Protein AF-A0A9P9RKQ7-F1 (afdb_monomer_lite)

Sequence (145 aa):
MLKQSDILTISSCAAELGCTYNAGGDSQLPPRPANGSSNPAKISQCAGGTAHNIALAAHYADASITLSSIVADDDLEAAMIQPKAPIFGMADISLIEHAMFSKRQHRESLITTVAPKWVLDTCFTPKVASSILECAKKYGAQMFI

Foldseek 3Di:
DDEAFQEEEEAAKWKDKDWAADPVPPPPDDPDDDPPDDGDTDIDIDIDDDLVVVQVVCVVVVGGYDYHYDDDPDPCNCVNPDPDDDDDDGPPLVRCVPVQNQDLVNLLVVCVRRVYQEYEYDRDDPVSVVSNCVSCVVSNHDYDD

Structure (mmCIF, N/CA/C/O backbone):
data_AF-A0A9P9RKQ7-F1
#
_entry.id   AF-A0A9P9RKQ7-F1
#
loop_
_atom_site.group_PDB
_atom_site.id
_atom_site.type_symbol
_atom_site.label_atom_id
_atom_site.label_alt_id
_atom_site.label_comp_id
_atom_site.label_asym_id
_atom_site.label_entity_id
_atom_site.label_seq_id
_atom_site.pdbx_PDB_ins_code
_atom_site.Cartn_x
_atom_site.Cartn_y
_atom_site.Cartn_z
_atom_site.occupancy
_atom_site.B_iso_or_equiv
_atom_site.auth_seq_id
_atom_site.auth_comp_id
_atom_site.auth_asym_id
_atom_site.auth_atom_id
_atom_site.pdbx_PDB_model_num
ATOM 1 N N . MET A 1 1 ? -20.869 3.084 0.785 1.00 47.62 1 MET A N 1
ATOM 2 C CA . MET A 1 1 ? -20.630 3.044 2.247 1.00 47.62 1 MET A CA 1
ATOM 3 C C . MET A 1 1 ? -19.427 2.155 2.503 1.00 47.62 1 MET A C 1
ATOM 5 O O . MET A 1 1 ? -19.363 1.096 1.888 1.00 47.62 1 MET A O 1
ATOM 9 N N . LEU A 1 2 ? -18.481 2.589 3.343 1.00 60.06 2 LEU A N 1
ATOM 10 C CA . LEU A 1 2 ? -17.372 1.738 3.792 1.00 60.06 2 LEU A CA 1
ATOM 11 C C . LEU A 1 2 ? -17.937 0.581 4.628 1.00 60.06 2 LEU A C 1
ATOM 13 O O . LEU A 1 2 ? -18.892 0.779 5.380 1.00 60.06 2 LEU A O 1
ATOM 17 N N . LYS A 1 3 ? -17.386 -0.623 4.462 1.00 73.06 3 LYS A N 1
ATOM 18 C CA . LYS A 1 3 ? -17.744 -1.790 5.279 1.00 73.06 3 LYS A CA 1
ATOM 19 C C . LYS A 1 3 ? -16.874 -1.821 6.535 1.00 73.06 3 LYS A C 1
ATOM 21 O O . LYS A 1 3 ? -15.765 -1.294 6.524 1.00 73.06 3 LYS A O 1
ATOM 26 N N . GLN A 1 4 ? -17.375 -2.451 7.596 1.00 83.44 4 GLN A N 1
ATOM 27 C CA . GLN A 1 4 ? -16.549 -2.753 8.763 1.00 83.44 4 GLN A CA 1
ATOM 28 C C . GLN A 1 4 ? -15.436 -3.732 8.383 1.00 83.44 4 GLN A C 1
ATOM 30 O O . GLN A 1 4 ? -15.673 -4.661 7.603 1.00 83.44 4 GLN A O 1
ATOM 35 N N . SER A 1 5 ? -14.244 -3.530 8.941 1.00 85.94 5 SER A N 1
ATOM 36 C CA . SER A 1 5 ? -13.116 -4.442 8.763 1.00 85.94 5 SER A CA 1
ATOM 37 C C . SER A 1 5 ? -12.244 -4.515 10.005 1.00 85.94 5 SER A C 1
ATOM 39 O O . SER A 1 5 ? -12.087 -3.529 10.714 1.00 85.94 5 SER A O 1
ATOM 41 N N . ASP A 1 6 ? -11.638 -5.674 10.250 1.00 88.56 6 ASP A N 1
ATOM 42 C CA . ASP A 1 6 ? -10.781 -5.883 11.423 1.00 88.56 6 ASP A CA 1
ATOM 43 C C . ASP A 1 6 ? -9.475 -5.082 11.343 1.00 88.56 6 ASP A C 1
ATOM 45 O O . ASP A 1 6 ? -8.939 -4.663 12.373 1.00 88.56 6 ASP A O 1
ATOM 49 N N . ILE A 1 7 ? -8.985 -4.846 10.125 1.00 87.50 7 ILE A N 1
ATOM 50 C CA . ILE A 1 7 ? -7.752 -4.115 9.852 1.00 87.50 7 ILE A CA 1
ATOM 51 C C . ILE A 1 7 ? -8.063 -2.872 9.013 1.00 87.50 7 ILE A C 1
ATOM 53 O O . ILE A 1 7 ? -8.800 -2.938 8.028 1.00 87.50 7 ILE A O 1
ATOM 57 N N . LEU A 1 8 ? -7.476 -1.739 9.384 1.00 88.38 8 LEU A N 1
ATOM 58 C CA . LEU A 1 8 ? -7.455 -0.511 8.599 1.00 88.38 8 LEU A CA 1
ATOM 59 C C . LEU A 1 8 ? -6.001 -0.132 8.330 1.00 88.38 8 LEU A C 1
ATOM 61 O O . LEU A 1 8 ? -5.249 0.113 9.268 1.00 88.38 8 LEU A O 1
ATOM 65 N N . THR A 1 9 ? -5.608 -0.038 7.065 1.00 84.56 9 THR A N 1
ATOM 66 C CA . THR A 1 9 ? -4.304 0.518 6.690 1.00 84.56 9 THR A CA 1
ATOM 67 C C . THR A 1 9 ? -4.482 1.876 6.021 1.00 84.56 9 THR A C 1
ATOM 69 O O . THR A 1 9 ? -5.388 2.059 5.205 1.00 84.56 9 THR A O 1
ATOM 72 N N . ILE A 1 10 ? -3.665 2.851 6.421 1.00 77.88 10 ILE A N 1
ATOM 73 C CA . ILE A 1 10 ? -3.746 4.240 5.959 1.00 77.88 10 ILE A CA 1
ATOM 74 C C . ILE A 1 10 ? -2.370 4.639 5.444 1.00 77.88 10 ILE A C 1
ATOM 76 O O . ILE A 1 10 ? -1.446 4.794 6.239 1.00 77.88 10 ILE A O 1
ATOM 80 N N . SER A 1 11 ? -2.222 4.786 4.129 1.00 74.56 11 SER A N 1
ATOM 81 C CA . SER A 1 11 ? -0.957 5.213 3.516 1.00 74.56 11 SER A CA 1
ATOM 82 C C . SER A 1 11 ? -1.107 5.446 2.013 1.00 74.56 11 SER A C 1
ATOM 84 O O . SER A 1 11 ? -2.203 5.305 1.473 1.00 74.56 11 SER A O 1
ATOM 86 N N . SER A 1 12 ? -0.015 5.755 1.312 1.00 68.94 12 SER A N 1
ATOM 87 C CA . SER A 1 12 ? 0.007 5.753 -0.152 1.00 68.94 12 SER A CA 1
ATOM 88 C C . SER A 1 12 ? -0.027 4.344 -0.743 1.00 68.9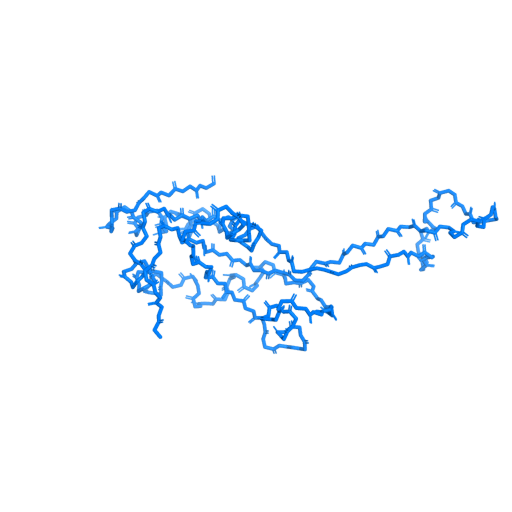4 12 SER A C 1
ATOM 90 O O . SER A 1 12 ? 0.455 3.360 -0.171 1.00 68.94 12 SER A O 1
ATOM 92 N N . CYS A 1 13 ? -0.566 4.289 -1.951 1.00 71.75 13 CYS A N 1
ATOM 93 C CA . CYS A 1 13 ? -0.296 3.275 -2.945 1.00 71.75 13 CYS A CA 1
ATOM 94 C C . CYS A 1 13 ? 0.493 3.942 -4.078 1.00 71.75 13 CYS A C 1
ATOM 96 O O . CYS A 1 13 ? 0.298 5.125 -4.360 1.00 71.75 13 CYS A O 1
ATOM 98 N N . ALA A 1 14 ? 1.392 3.202 -4.713 1.00 72.75 14 ALA A N 1
ATOM 99 C CA . ALA A 1 14 ? 2.241 3.720 -5.780 1.00 72.75 14 ALA A CA 1
ATOM 100 C C . ALA A 1 14 ? 2.223 2.779 -6.980 1.00 72.75 14 ALA A C 1
ATOM 102 O O . ALA A 1 14 ? 2.130 1.568 -6.799 1.00 72.75 14 ALA A O 1
ATOM 103 N N . ALA A 1 15 ? 2.373 3.309 -8.193 1.00 73.12 15 ALA A N 1
ATOM 104 C CA . ALA A 1 15 ? 2.790 2.482 -9.315 1.00 73.12 15 ALA A CA 1
ATOM 105 C C . ALA A 1 15 ? 4.324 2.374 -9.288 1.00 73.12 15 ALA A C 1
ATOM 107 O O . ALA A 1 15 ? 5.059 3.356 -9.408 1.00 73.12 15 ALA A O 1
ATOM 108 N N . GLU A 1 16 ? 4.821 1.162 -9.067 1.00 72.62 16 GLU A N 1
ATOM 109 C CA . GLU A 1 16 ? 6.245 0.866 -8.980 1.00 72.62 16 GLU A CA 1
ATOM 110 C C . GLU A 1 16 ? 6.791 0.435 -10.343 1.00 72.62 16 GLU A C 1
ATOM 112 O O . GLU A 1 16 ? 6.192 -0.369 -11.063 1.00 72.62 16 GLU A O 1
ATOM 117 N N . LEU A 1 17 ? 7.969 0.965 -10.683 1.00 78.31 17 LEU A N 1
ATOM 118 C CA . LEU A 1 17 ? 8.711 0.643 -11.896 1.00 78.31 17 LEU A CA 1
ATOM 119 C C . LEU A 1 17 ? 9.940 -0.191 -11.542 1.00 78.31 17 LEU A C 1
ATOM 121 O O . LEU A 1 17 ? 10.890 0.290 -10.925 1.00 78.31 17 LEU A O 1
ATOM 125 N N . GLY A 1 18 ? 9.942 -1.443 -11.987 1.00 83.31 18 GLY A N 1
ATOM 126 C CA . GLY A 1 18 ? 11.127 -2.288 -11.984 1.00 83.31 18 GLY A CA 1
ATOM 127 C C . GLY A 1 18 ? 11.915 -2.072 -13.269 1.00 83.31 18 GLY A C 1
ATOM 128 O O . GLY A 1 18 ? 11.372 -2.227 -14.361 1.00 83.31 18 GLY A O 1
ATOM 129 N N . CYS A 1 19 ? 13.197 -1.740 -13.157 1.00 88.62 19 CYS A N 1
ATOM 130 C CA . CYS A 1 19 ? 14.103 -1.665 -14.299 1.00 88.62 19 CYS A CA 1
ATOM 131 C C . CYS A 1 19 ? 15.268 -2.621 -14.067 1.00 88.62 19 CYS A C 1
ATOM 133 O O . CYS A 1 19 ? 16.141 -2.376 -13.234 1.00 88.62 19 CYS A O 1
ATOM 135 N N . THR A 1 20 ? 15.267 -3.742 -14.781 1.00 89.19 20 THR A N 1
ATOM 136 C CA . THR A 1 20 ? 16.344 -4.728 -14.705 1.00 89.19 20 THR A CA 1
ATOM 137 C C . THR A 1 20 ? 17.167 -4.652 -15.974 1.00 89.19 20 THR A C 1
ATOM 139 O O . THR A 1 20 ? 16.656 -4.924 -17.061 1.00 89.19 20 THR A O 1
ATOM 142 N N . TYR A 1 21 ? 18.446 -4.300 -15.837 1.00 90.69 21 TYR A N 1
ATOM 143 C CA . TYR A 1 21 ? 19.385 -4.349 -16.953 1.00 90.69 21 TYR A CA 1
ATOM 144 C C . TYR A 1 21 ? 19.365 -5.732 -17.602 1.00 90.69 21 TYR A C 1
ATOM 146 O O . TYR A 1 21 ? 19.440 -6.751 -16.914 1.00 90.69 21 TYR A O 1
ATOM 154 N N . ASN A 1 22 ? 19.246 -5.762 -18.925 1.00 87.38 22 ASN A N 1
ATOM 155 C CA . ASN A 1 22 ? 19.168 -6.999 -19.678 1.00 87.38 22 ASN A CA 1
ATOM 156 C C . ASN A 1 22 ? 19.986 -6.862 -20.959 1.00 87.38 22 ASN A C 1
ATOM 158 O O . ASN A 1 22 ? 19.498 -6.328 -21.949 1.00 87.38 22 ASN A O 1
ATOM 162 N N . ALA A 1 23 ? 21.204 -7.403 -20.946 1.00 80.94 23 ALA A N 1
ATOM 163 C CA . ALA A 1 23 ? 22.078 -7.447 -22.115 1.00 80.94 23 ALA A CA 1
ATOM 164 C C . ALA A 1 23 ? 21.542 -8.346 -23.251 1.00 80.94 23 ALA A C 1
ATOM 166 O O . ALA A 1 23 ? 22.164 -8.441 -24.301 1.00 80.94 23 ALA A O 1
ATOM 167 N N . GLY A 1 24 ? 20.419 -9.052 -23.062 1.00 74.88 24 GLY A N 1
ATOM 168 C CA . GLY A 1 24 ? 19.766 -9.824 -24.124 1.00 74.88 24 GLY A CA 1
ATOM 169 C C . GLY A 1 24 ? 20.597 -10.989 -24.673 1.00 74.88 24 GLY A C 1
ATOM 170 O O . GLY A 1 24 ? 20.282 -11.498 -25.742 1.00 74.88 24 GLY A O 1
ATOM 171 N N . GLY A 1 25 ? 21.654 -11.403 -23.966 1.00 72.38 25 GLY A N 1
ATOM 172 C CA . GLY A 1 25 ? 22.618 -12.395 -24.451 1.00 72.38 25 GLY A CA 1
ATOM 173 C C . GLY A 1 25 ? 23.660 -11.842 -25.430 1.00 72.38 25 GLY A C 1
ATOM 174 O O . GLY A 1 25 ? 24.463 -12.617 -25.944 1.00 72.38 25 GLY A O 1
ATOM 175 N N . ASP A 1 26 ? 23.682 -10.529 -25.672 1.00 77.69 26 ASP A N 1
ATOM 176 C CA . ASP A 1 26 ? 24.710 -9.883 -26.480 1.00 77.69 26 ASP A CA 1
ATOM 177 C C . ASP A 1 26 ? 26.019 -9.781 -25.685 1.00 77.69 26 ASP A C 1
ATOM 179 O O . ASP A 1 26 ? 26.149 -8.992 -24.746 1.00 77.69 26 ASP A O 1
ATOM 183 N N . SER A 1 27 ? 27.004 -10.595 -26.068 1.00 74.19 27 SER A N 1
ATOM 184 C CA . SER A 1 27 ? 28.332 -10.610 -25.451 1.00 74.19 27 SER A CA 1
ATOM 185 C C . SER A 1 27 ? 29.153 -9.344 -25.719 1.00 74.19 27 SER A C 1
ATOM 187 O O . SER A 1 27 ? 30.219 -9.191 -25.128 1.00 74.19 27 SER A O 1
ATOM 189 N N . GLN A 1 28 ? 28.709 -8.464 -26.628 1.00 80.44 28 GLN A N 1
ATOM 190 C CA . GLN A 1 28 ? 29.353 -7.172 -26.875 1.00 80.44 28 GLN A CA 1
ATOM 191 C C . GLN A 1 28 ? 28.877 -6.078 -25.915 1.00 80.44 28 GLN A C 1
ATOM 193 O O . GLN A 1 28 ? 29.561 -5.063 -25.765 1.00 80.44 28 GLN A O 1
ATOM 198 N N . LEU A 1 29 ? 27.735 -6.269 -25.246 1.00 78.94 29 LEU A N 1
ATOM 199 C CA . LEU A 1 29 ? 27.261 -5.321 -24.248 1.00 78.94 29 LEU A CA 1
ATOM 200 C C . LEU A 1 29 ? 28.049 -5.463 -22.933 1.00 78.94 29 LEU A C 1
ATOM 202 O O . LEU A 1 29 ? 28.419 -6.570 -22.532 1.00 78.94 29 LEU A O 1
ATOM 206 N N . PRO A 1 30 ? 28.316 -4.346 -22.233 1.00 80.31 30 PRO A N 1
ATOM 207 C CA . PRO A 1 30 ? 29.048 -4.374 -20.974 1.00 80.31 30 PRO A CA 1
ATOM 208 C C . PRO A 1 30 ? 28.285 -5.166 -19.896 1.00 80.31 30 PRO A C 1
ATOM 210 O O . PRO A 1 30 ? 27.059 -5.178 -19.881 1.00 80.31 30 PRO A O 1
ATOM 213 N N . PRO A 1 31 ? 28.971 -5.761 -18.903 1.00 82.38 31 PRO A N 1
ATOM 214 C CA . PRO A 1 31 ? 28.321 -6.530 -17.833 1.00 82.38 31 PRO A CA 1
ATOM 215 C C . PRO A 1 31 ? 27.447 -5.675 -16.897 1.00 82.38 31 PRO A C 1
ATOM 217 O O . PRO A 1 31 ? 26.845 -6.193 -15.956 1.00 82.38 31 PRO A O 1
ATOM 220 N N . ARG A 1 32 ? 27.425 -4.353 -17.096 1.00 85.56 32 ARG A N 1
ATOM 221 C CA . ARG A 1 32 ? 26.687 -3.368 -16.305 1.00 85.56 32 ARG A CA 1
ATOM 222 C C . ARG A 1 32 ? 26.181 -2.253 -17.224 1.00 85.56 32 ARG A C 1
ATOM 224 O O . ARG A 1 32 ? 26.842 -1.982 -18.226 1.00 85.56 32 ARG A O 1
ATOM 231 N N . PRO A 1 33 ? 25.083 -1.567 -16.862 1.00 88.94 33 PRO A N 1
ATOM 232 C CA . PRO A 1 33 ? 24.604 -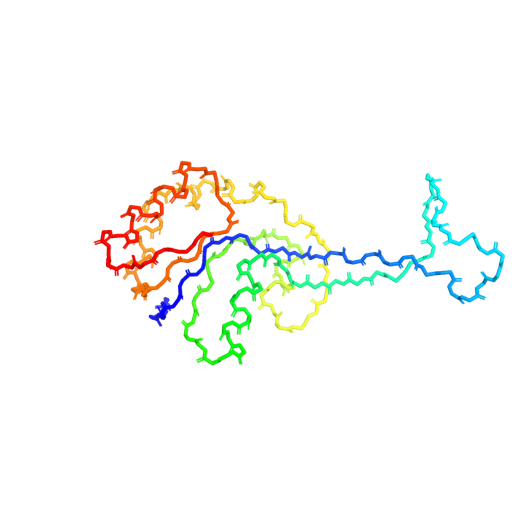0.401 -17.596 1.00 88.94 33 PRO A CA 1
ATOM 233 C C . PRO A 1 33 ? 25.705 0.643 -17.810 1.00 88.94 33 PRO A C 1
ATOM 235 O O . PRO A 1 33 ? 26.426 0.995 -16.874 1.00 88.94 33 PRO A O 1
ATOM 238 N N . ALA A 1 34 ? 25.812 1.163 -19.029 1.00 87.62 34 ALA A N 1
ATOM 239 C CA . ALA A 1 34 ? 26.654 2.305 -19.335 1.00 87.62 34 ALA A CA 1
ATOM 240 C C . ALA A 1 34 ? 26.035 3.584 -18.754 1.00 87.62 34 ALA A C 1
ATOM 242 O O . ALA A 1 34 ? 24.873 3.910 -19.017 1.00 87.62 34 ALA A O 1
ATOM 243 N N . ASN A 1 35 ? 26.825 4.329 -17.982 1.00 89.12 35 ASN A N 1
ATOM 244 C CA . ASN A 1 35 ? 26.398 5.597 -17.398 1.00 89.12 35 ASN A CA 1
ATOM 245 C C . ASN A 1 35 ? 26.106 6.644 -18.484 1.00 89.12 35 ASN A C 1
ATOM 247 O O . ASN A 1 35 ? 26.777 6.691 -19.512 1.00 89.12 35 ASN A O 1
ATOM 251 N N . GLY A 1 36 ? 25.119 7.508 -18.234 1.00 88.00 36 GLY A N 1
ATOM 252 C CA . GLY A 1 36 ? 24.772 8.613 -19.136 1.00 88.00 36 GLY A CA 1
ATOM 253 C C . GLY A 1 36 ? 24.072 8.195 -20.433 1.00 88.00 36 GLY A C 1
ATOM 254 O O . GLY A 1 36 ? 23.917 9.022 -21.326 1.00 88.00 36 GLY A O 1
ATOM 255 N N . SER A 1 37 ? 23.638 6.938 -20.550 1.00 85.81 37 SER A N 1
ATOM 256 C CA . SER A 1 37 ? 22.900 6.434 -21.711 1.00 85.81 37 SER A CA 1
ATOM 257 C C . SER A 1 37 ? 21.724 5.554 -21.290 1.00 85.81 37 SER A C 1
ATOM 259 O O . SER A 1 37 ? 21.684 5.026 -20.175 1.00 85.81 37 SER A O 1
ATOM 261 N N . SER A 1 38 ? 20.753 5.396 -22.190 1.00 88.19 38 SER A N 1
ATOM 262 C CA . SER A 1 38 ? 19.723 4.369 -22.035 1.00 88.19 38 SER A CA 1
ATOM 263 C C . SER A 1 38 ? 20.317 3.011 -22.384 1.00 88.19 38 SER A C 1
ATOM 265 O O . SER A 1 38 ? 20.997 2.866 -23.396 1.00 88.19 38 SER A O 1
ATOM 267 N N . ASN A 1 39 ? 20.049 2.020 -21.543 1.00 89.19 39 ASN A N 1
ATOM 268 C CA . ASN A 1 39 ? 20.573 0.672 -21.694 1.00 89.19 39 ASN A CA 1
ATOM 269 C C . ASN A 1 39 ? 19.426 -0.301 -21.977 1.00 89.19 39 ASN A C 1
ATOM 271 O O . ASN A 1 39 ? 18.322 -0.086 -21.468 1.00 89.19 39 ASN A O 1
ATOM 275 N N . PRO A 1 40 ? 19.674 -1.396 -22.715 1.00 89.44 40 PRO A N 1
ATOM 276 C CA . PRO A 1 40 ? 18.720 -2.489 -22.814 1.00 89.44 40 PRO A CA 1
ATOM 277 C C . PRO A 1 40 ? 18.300 -2.977 -21.423 1.00 89.44 40 PRO A C 1
ATOM 279 O O . PRO A 1 40 ? 19.131 -3.326 -20.579 1.00 89.44 40 PRO A O 1
ATOM 282 N N . ALA A 1 41 ? 16.998 -2.960 -21.163 1.00 89.56 41 ALA A N 1
ATOM 283 C CA . ALA A 1 41 ? 16.438 -3.322 -19.874 1.00 89.56 41 ALA A CA 1
ATOM 284 C C . ALA A 1 41 ? 15.071 -3.975 -20.049 1.00 89.56 41 ALA A C 1
ATOM 286 O O . ALA A 1 41 ? 14.299 -3.636 -20.947 1.00 89.56 41 ALA A O 1
ATOM 287 N N . LYS A 1 42 ? 14.759 -4.901 -19.145 1.00 89.12 42 LYS A N 1
ATOM 288 C CA . LYS A 1 42 ? 13.389 -5.337 -18.921 1.00 89.12 42 LYS A CA 1
ATOM 289 C C . LYS A 1 42 ? 12.747 -4.350 -17.954 1.00 89.12 42 LYS A C 1
ATOM 291 O O . LYS A 1 42 ? 13.164 -4.258 -16.799 1.00 89.12 42 LYS A O 1
ATOM 296 N N . ILE A 1 43 ? 11.744 -3.631 -18.442 1.00 87.94 43 ILE A N 1
ATOM 297 C CA . ILE A 1 43 ? 10.925 -2.736 -17.628 1.00 87.94 43 ILE A CA 1
ATOM 298 C C . ILE A 1 43 ? 9.663 -3.498 -17.225 1.00 87.94 43 ILE A C 1
ATOM 300 O O . ILE A 1 43 ? 8.986 -4.085 -18.071 1.00 87.94 43 ILE A O 1
ATOM 304 N N . SER A 1 44 ? 9.362 -3.512 -15.934 1.00 82.12 44 SER A N 1
ATOM 305 C CA . SER A 1 44 ? 8.141 -4.083 -15.369 1.00 82.12 44 SER A CA 1
ATOM 306 C C . SER A 1 44 ? 7.426 -3.057 -14.510 1.00 82.12 44 SER A C 1
ATOM 308 O O . SER A 1 44 ? 8.043 -2.125 -14.000 1.00 82.12 44 SER A O 1
ATOM 310 N N . GLN A 1 45 ? 6.125 -3.249 -14.345 1.00 75.69 45 GLN A N 1
ATOM 311 C CA . GLN A 1 45 ? 5.267 -2.345 -13.595 1.00 75.69 45 GLN A CA 1
ATOM 312 C C . GLN A 1 45 ? 4.345 -3.142 -12.687 1.00 75.69 45 GLN A C 1
ATOM 314 O O . GLN A 1 45 ? 3.852 -4.199 -13.089 1.00 75.69 45 GLN A O 1
ATOM 319 N N . CYS A 1 46 ? 4.110 -2.633 -11.484 1.00 74.00 46 CYS A N 1
ATOM 320 C CA . CYS A 1 46 ? 3.144 -3.198 -10.552 1.00 74.00 46 CYS A CA 1
ATOM 321 C C . CYS A 1 46 ? 2.577 -2.125 -9.622 1.00 74.00 46 CYS A C 1
ATOM 323 O O . CYS A 1 46 ? 3.227 -1.117 -9.359 1.00 74.00 46 CYS A O 1
ATOM 325 N N . ALA A 1 47 ? 1.380 -2.367 -9.092 1.00 77.81 47 ALA A N 1
ATOM 326 C CA . ALA A 1 47 ? 0.899 -1.625 -7.937 1.00 77.81 47 ALA A CA 1
ATOM 327 C C . ALA A 1 47 ? 1.726 -2.025 -6.705 1.00 77.81 47 ALA A C 1
ATOM 329 O O . ALA A 1 47 ? 1.970 -3.210 -6.463 1.00 77.81 47 ALA A O 1
ATOM 330 N N . GLY A 1 48 ? 2.160 -1.031 -5.948 1.00 76.62 48 GLY A N 1
ATOM 331 C CA . GLY A 1 48 ? 3.027 -1.162 -4.791 1.00 76.62 48 GLY A CA 1
ATOM 332 C C . GLY A 1 48 ? 2.731 -0.100 -3.737 1.00 76.62 48 GLY A C 1
ATOM 333 O O . GLY A 1 48 ? 1.640 0.478 -3.682 1.00 76.62 48 GLY A O 1
ATOM 334 N N . GLY A 1 49 ? 3.707 0.145 -2.870 1.00 78.06 49 GLY A N 1
ATOM 335 C CA . GLY A 1 49 ? 3.518 0.894 -1.630 1.00 78.06 49 GLY A CA 1
ATOM 336 C C . GLY A 1 49 ? 3.134 0.002 -0.446 1.00 78.06 49 GLY A C 1
ATOM 337 O O . GLY A 1 49 ? 2.422 -0.999 -0.566 1.00 78.06 49 GLY A O 1
ATOM 338 N N . THR A 1 50 ? 3.631 0.366 0.736 1.00 81.38 50 THR A N 1
ATOM 339 C CA . THR A 1 50 ? 3.588 -0.496 1.923 1.00 81.38 50 THR A CA 1
ATOM 340 C C . THR A 1 50 ? 2.162 -0.862 2.340 1.00 81.38 50 THR A C 1
ATOM 342 O O . THR A 1 50 ? 1.888 -2.038 2.569 1.00 81.38 50 THR A O 1
ATOM 345 N N . ALA A 1 51 ? 1.226 0.094 2.376 1.00 80.19 51 ALA A N 1
ATOM 346 C CA . ALA A 1 51 ? -0.163 -0.206 2.736 1.00 80.19 51 ALA A CA 1
ATOM 347 C C . ALA A 1 51 ? -0.878 -1.067 1.694 1.00 80.19 51 ALA A C 1
ATOM 349 O O . ALA A 1 51 ? -1.626 -1.965 2.071 1.00 80.19 51 ALA A O 1
ATOM 350 N N . HIS A 1 52 ? -0.627 -0.841 0.400 1.00 83.31 52 HIS A N 1
ATOM 351 C CA . HIS A 1 52 ? -1.161 -1.699 -0.657 1.00 83.31 52 HIS A CA 1
ATOM 352 C C . HIS A 1 52 ? -0.670 -3.141 -0.487 1.00 83.31 52 HIS A C 1
ATOM 354 O O . HIS A 1 52 ? -1.473 -4.071 -0.492 1.00 83.31 52 HIS A O 1
ATOM 360 N N . ASN A 1 53 ? 0.629 -3.332 -0.250 1.00 85.31 53 ASN A N 1
ATOM 361 C CA . ASN A 1 53 ? 1.211 -4.662 -0.077 1.00 85.31 53 ASN A CA 1
ATOM 362 C C . ASN A 1 53 ? 0.691 -5.363 1.186 1.00 85.31 53 ASN A C 1
ATOM 364 O O . ASN A 1 53 ? 0.403 -6.559 1.141 1.00 85.31 53 ASN A O 1
ATOM 368 N N . ILE A 1 54 ? 0.506 -4.632 2.291 1.00 85.56 54 ILE A N 1
ATOM 369 C CA . ILE A 1 54 ? -0.119 -5.178 3.504 1.00 85.56 54 ILE A CA 1
ATOM 370 C C . ILE A 1 54 ? -1.586 -5.538 3.246 1.00 85.56 54 ILE A C 1
ATOM 372 O O . ILE A 1 54 ? -2.021 -6.621 3.635 1.00 85.56 54 ILE A O 1
ATOM 376 N N . ALA A 1 55 ? -2.341 -4.671 2.568 1.00 85.31 55 ALA A N 1
ATOM 377 C CA . ALA A 1 55 ? -3.731 -4.933 2.210 1.00 85.31 55 ALA A CA 1
ATOM 378 C C . ALA A 1 55 ? -3.874 -6.170 1.325 1.00 85.31 55 ALA A C 1
ATOM 380 O O . ALA A 1 55 ? -4.715 -7.026 1.595 1.00 85.31 55 ALA A O 1
ATOM 381 N N . LEU A 1 56 ? -3.011 -6.302 0.320 1.00 85.94 56 LEU A N 1
ATOM 382 C CA . LEU A 1 56 ? -2.987 -7.450 -0.573 1.00 85.94 56 LEU A CA 1
ATOM 383 C C . LEU A 1 56 ? -2.611 -8.739 0.170 1.00 85.94 56 LEU A C 1
ATOM 385 O O . LEU A 1 56 ? -3.270 -9.761 -0.007 1.00 85.94 56 LEU A O 1
ATOM 389 N N . ALA A 1 57 ? -1.601 -8.695 1.043 1.00 86.81 57 ALA A N 1
ATOM 390 C CA . ALA A 1 57 ? -1.196 -9.847 1.846 1.00 86.81 57 ALA A CA 1
ATOM 391 C C . ALA A 1 57 ? -2.294 -10.284 2.830 1.00 86.81 57 ALA A C 1
ATOM 393 O O . ALA A 1 57 ? -2.588 -11.472 2.936 1.00 86.81 57 ALA A O 1
ATOM 394 N N . ALA A 1 58 ? -2.933 -9.333 3.515 1.00 85.25 58 ALA A N 1
ATOM 395 C CA . ALA A 1 58 ? -4.058 -9.602 4.404 1.00 85.25 58 ALA A CA 1
ATOM 396 C C . ALA A 1 58 ? -5.253 -10.184 3.637 1.00 85.25 58 ALA A C 1
ATOM 398 O O . ALA A 1 58 ? -5.858 -11.148 4.097 1.00 85.25 58 ALA A O 1
ATOM 399 N N . HIS A 1 59 ? -5.548 -9.655 2.447 1.00 84.88 59 HIS A N 1
ATOM 400 C CA . HIS A 1 59 ? -6.583 -10.198 1.574 1.00 84.88 59 HIS A CA 1
ATOM 401 C C . HIS A 1 59 ? -6.282 -11.646 1.156 1.00 84.88 59 HIS A C 1
ATOM 403 O O . HIS A 1 59 ? -7.162 -12.497 1.243 1.00 84.88 59 HIS A O 1
ATOM 409 N N . TYR A 1 60 ? -5.039 -11.961 0.775 1.00 88.00 60 TYR A N 1
ATOM 410 C CA . TYR A 1 60 ? -4.628 -13.340 0.476 1.00 88.00 60 TYR A CA 1
ATOM 411 C C . TYR A 1 60 ? -4.671 -14.276 1.689 1.00 88.00 60 TYR A C 1
ATOM 413 O O . TYR A 1 60 ? -4.816 -15.483 1.516 1.00 88.00 60 TYR A O 1
ATOM 421 N N . ALA A 1 61 ? -4.575 -13.734 2.902 1.00 90.75 61 ALA A N 1
ATOM 422 C CA . ALA A 1 61 ? -4.766 -14.470 4.148 1.00 90.75 61 ALA A CA 1
ATOM 423 C C . ALA A 1 61 ? -6.244 -14.568 4.585 1.00 90.75 61 ALA A C 1
ATOM 425 O O . ALA A 1 61 ? -6.509 -15.002 5.704 1.00 90.75 61 ALA A O 1
ATOM 426 N N . ASP A 1 62 ? -7.189 -14.149 3.735 1.00 88.19 62 ASP A N 1
ATOM 427 C CA . ASP A 1 62 ? -8.633 -14.092 4.013 1.00 88.19 62 ASP A CA 1
ATOM 428 C C . ASP A 1 62 ? -8.998 -13.206 5.225 1.00 88.19 62 ASP A C 1
ATOM 430 O O . ASP A 1 62 ? -10.034 -13.361 5.872 1.00 88.19 62 ASP A O 1
ATOM 434 N N . ALA A 1 63 ? -8.132 -12.241 5.552 1.00 87.94 63 ALA A N 1
ATOM 435 C CA . ALA A 1 63 ? -8.376 -11.279 6.614 1.00 87.94 63 ALA A CA 1
ATOM 436 C C . ALA A 1 63 ? -9.263 -10.124 6.125 1.00 87.94 63 ALA A C 1
ATOM 438 O O . ALA A 1 63 ? -9.166 -9.648 4.991 1.00 87.94 63 ALA A O 1
ATOM 439 N N . SER A 1 64 ? -10.104 -9.610 7.022 1.00 90.69 64 SER A N 1
ATOM 440 C CA . SER A 1 64 ? -10.933 -8.440 6.742 1.00 90.69 64 SER A CA 1
ATOM 441 C C . SER A 1 64 ? -10.108 -7.155 6.858 1.00 90.69 64 SER A C 1
ATOM 443 O O . SER A 1 64 ? -9.741 -6.740 7.960 1.00 90.69 64 SER A O 1
ATOM 445 N N . ILE A 1 65 ? -9.831 -6.511 5.723 1.00 87.25 65 ILE A N 1
ATOM 446 C CA . ILE A 1 65 ? -9.015 -5.295 5.648 1.00 87.25 65 ILE A CA 1
ATOM 447 C C . ILE A 1 65 ? -9.677 -4.195 4.811 1.00 87.25 65 ILE A C 1
ATOM 449 O O . ILE A 1 65 ? -10.308 -4.462 3.790 1.00 87.25 65 ILE A O 1
ATOM 453 N N . THR A 1 66 ? -9.479 -2.948 5.235 1.00 88.50 66 THR A N 1
ATOM 454 C CA . THR A 1 66 ? -9.749 -1.737 4.454 1.00 88.50 66 THR A CA 1
ATOM 455 C C . THR A 1 66 ? -8.436 -1.004 4.187 1.00 88.50 66 THR A C 1
ATOM 457 O O . THR A 1 66 ? -7.699 -0.687 5.122 1.00 88.50 66 THR A O 1
ATOM 460 N N . LEU A 1 67 ? -8.162 -0.705 2.915 1.00 84.56 67 LEU A N 1
ATOM 461 C CA . LEU A 1 67 ? -7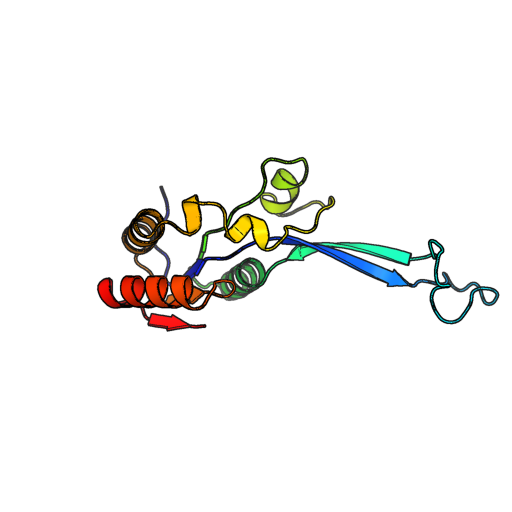.091 0.198 2.487 1.00 84.56 67 LEU A CA 1
ATOM 462 C C . LEU A 1 67 ? -7.666 1.604 2.297 1.00 84.56 67 LEU A C 1
ATOM 464 O O . LEU A 1 67 ? -8.586 1.797 1.506 1.00 84.56 67 LEU A O 1
ATOM 468 N N . SER A 1 68 ? -7.112 2.580 3.014 1.00 83.75 68 SER A N 1
ATOM 469 C CA . SER A 1 68 ? -7.374 4.002 2.809 1.00 83.75 68 SER A CA 1
ATOM 470 C C . SER A 1 68 ? -6.143 4.654 2.196 1.00 83.75 68 SER A C 1
ATOM 472 O O . SER A 1 68 ? -5.103 4.760 2.849 1.00 83.75 68 SER A O 1
ATOM 474 N N . SER A 1 69 ? -6.262 5.063 0.935 1.00 77.69 69 SER A N 1
ATOM 475 C CA . SER A 1 69 ? -5.168 5.648 0.169 1.00 77.69 69 SER A CA 1
ATOM 476 C C . SER A 1 69 ? -5.636 6.781 -0.738 1.00 77.69 69 SER A C 1
ATOM 478 O O . SER A 1 69 ? -6.837 6.966 -0.939 1.00 77.69 69 SER A O 1
ATOM 480 N N . ILE A 1 70 ? -4.674 7.533 -1.271 1.00 72.56 70 ILE A N 1
ATOM 481 C CA . ILE A 1 70 ? -4.891 8.545 -2.302 1.00 72.56 70 ILE A CA 1
ATOM 482 C C . ILE A 1 70 ? -4.261 8.036 -3.586 1.00 72.56 70 ILE A C 1
ATOM 484 O O . ILE A 1 70 ? -3.094 7.648 -3.599 1.00 72.56 70 ILE A O 1
ATOM 488 N N . VAL A 1 71 ? -5.038 8.104 -4.655 1.00 72.50 71 VAL A N 1
ATOM 489 C CA . VAL A 1 71 ? -4.570 7.919 -6.021 1.00 72.50 71 VAL A CA 1
ATOM 490 C C . VAL A 1 71 ? -4.674 9.280 -6.700 1.00 72.50 71 VAL A C 1
ATOM 492 O O . VAL A 1 71 ? -5.631 10.017 -6.450 1.00 72.50 71 VAL A O 1
ATOM 495 N N . ALA A 1 72 ? -3.661 9.652 -7.478 1.00 71.69 72 ALA A N 1
ATOM 496 C CA . ALA A 1 72 ? -3.740 10.849 -8.301 1.00 71.69 72 ALA A CA 1
ATOM 497 C C . ALA A 1 72 ? -4.808 10.657 -9.390 1.00 71.69 72 ALA A C 1
ATOM 499 O O . ALA A 1 72 ? -4.982 9.550 -9.892 1.00 71.69 72 ALA A O 1
ATOM 500 N N . ASP A 1 73 ? -5.516 11.733 -9.734 1.00 72.62 73 ASP A N 1
ATOM 501 C CA . ASP A 1 73 ? -6.418 11.772 -10.891 1.00 72.62 73 ASP A CA 1
ATOM 502 C C . ASP A 1 73 ? -5.572 12.033 -12.145 1.00 72.62 73 ASP A C 1
ATOM 504 O O . ASP A 1 73 ? -5.420 13.164 -12.612 1.00 72.62 73 ASP A O 1
ATOM 508 N N . ASP A 1 74 ? -4.885 10.985 -12.585 1.00 71.31 74 ASP A N 1
ATOM 509 C CA . ASP A 1 74 ? -4.062 10.962 -13.785 1.00 71.31 74 ASP A CA 1
ATOM 510 C C . ASP A 1 74 ? -4.270 9.644 -14.549 1.00 71.31 74 ASP A C 1
ATOM 512 O O . ASP A 1 74 ? -5.031 8.764 -14.135 1.00 71.31 74 ASP A O 1
ATOM 516 N N . ASP A 1 75 ? -3.579 9.483 -15.680 1.00 69.06 75 ASP A N 1
ATOM 517 C CA . ASP A 1 75 ? -3.688 8.289 -16.531 1.00 69.06 75 ASP A CA 1
ATOM 518 C C . ASP A 1 75 ? -3.314 6.968 -15.806 1.00 69.06 75 ASP A C 1
ATOM 520 O O . ASP A 1 75 ? -3.467 5.880 -16.368 1.00 69.06 75 ASP A O 1
ATOM 524 N N . LEU A 1 76 ? -2.826 7.035 -14.561 1.00 64.38 76 LEU A N 1
ATOM 525 C CA . LEU A 1 76 ? -2.416 5.904 -13.725 1.00 64.38 76 LEU A CA 1
ATOM 526 C C . LEU A 1 76 ? -3.500 5.456 -12.757 1.00 64.38 76 LEU A C 1
ATOM 528 O O . LEU A 1 76 ? -3.409 4.350 -12.218 1.00 64.38 76 LEU A O 1
ATOM 532 N N . GLU A 1 77 ? -4.541 6.266 -12.560 1.00 64.31 77 GLU A N 1
ATOM 533 C CA . GLU A 1 77 ? -5.627 5.975 -11.629 1.00 64.31 77 GLU A CA 1
ATOM 534 C C . GLU A 1 77 ? -6.263 4.609 -11.932 1.00 64.31 77 GLU A C 1
ATOM 536 O O . GLU A 1 77 ? -6.392 3.741 -11.062 1.00 64.31 77 GLU A O 1
ATOM 541 N N . ALA A 1 78 ? -6.579 4.370 -13.207 1.00 61.28 78 ALA A N 1
ATOM 542 C CA . ALA A 1 78 ? -7.213 3.137 -13.660 1.00 61.28 78 ALA A CA 1
ATOM 543 C C . ALA A 1 78 ? -6.353 1.885 -13.397 1.00 61.28 78 ALA A C 1
ATOM 545 O O . ALA A 1 78 ? -6.902 0.812 -13.139 1.00 61.28 78 ALA A O 1
ATOM 546 N N . ALA A 1 79 ? -5.023 2.013 -13.419 1.00 61.47 79 ALA A N 1
ATOM 547 C CA . ALA A 1 79 ? -4.096 0.914 -13.142 1.00 61.47 79 ALA A CA 1
ATOM 548 C C . ALA A 1 79 ? -4.011 0.575 -11.642 1.00 61.47 79 ALA A C 1
ATOM 550 O O . ALA A 1 79 ? -3.734 -0.569 -11.286 1.00 61.47 79 ALA A O 1
ATOM 551 N N . MET A 1 80 ? -4.291 1.545 -10.767 1.00 64.50 80 MET A N 1
ATOM 552 C CA . MET A 1 80 ? -4.324 1.358 -9.311 1.00 64.50 80 MET A CA 1
ATOM 553 C C . MET A 1 80 ? -5.675 0.826 -8.816 1.00 64.50 80 MET A C 1
ATOM 555 O O . MET A 1 80 ? -5.739 0.157 -7.786 1.00 64.50 80 MET A O 1
ATOM 559 N N . ILE A 1 81 ? -6.759 1.109 -9.547 1.00 62.94 81 ILE A N 1
ATOM 560 C CA . ILE A 1 81 ? -8.129 0.707 -9.188 1.00 62.94 81 ILE A CA 1
ATOM 561 C C . ILE A 1 81 ? -8.508 -0.664 -9.780 1.00 62.94 81 ILE A C 1
ATOM 563 O O . ILE A 1 81 ? -9.374 -1.351 -9.232 1.00 62.94 81 ILE A O 1
ATOM 567 N N . GLN A 1 82 ? -7.870 -1.105 -10.872 1.00 51.50 82 GLN A N 1
ATOM 568 C CA . GLN A 1 82 ? -8.178 -2.391 -11.507 1.00 51.50 82 GLN A CA 1
ATOM 569 C C . GLN A 1 82 ? -7.192 -3.518 -11.154 1.00 51.50 82 GLN A C 1
ATOM 571 O O . GLN A 1 82 ? -5.985 -3.307 -11.126 1.00 51.50 82 GLN A O 1
ATOM 576 N N . PRO A 1 83 ? -7.664 -4.774 -11.014 1.00 47.06 83 PRO A N 1
ATOM 577 C CA . PRO A 1 83 ? -6.797 -5.922 -10.734 1.00 47.06 83 PRO A CA 1
ATOM 578 C C . PRO A 1 83 ? -5.893 -6.354 -11.911 1.00 47.06 83 PRO A C 1
ATOM 580 O O . PRO A 1 83 ? -5.148 -7.324 -11.765 1.00 47.06 83 PRO A O 1
ATOM 583 N N . LYS A 1 84 ? -5.960 -5.708 -13.090 1.00 37.50 84 LYS A N 1
ATOM 584 C CA . LYS A 1 84 ? -5.220 -6.109 -14.305 1.00 37.50 84 LYS A CA 1
ATOM 585 C C . LYS A 1 84 ? -4.986 -4.945 -15.291 1.00 37.50 84 LYS A C 1
ATOM 587 O O . LYS A 1 84 ? -5.825 -4.757 -16.163 1.00 37.50 84 LYS A O 1
ATOM 592 N N . ALA A 1 85 ? -3.846 -4.246 -15.217 1.00 29.05 85 ALA A N 1
ATOM 593 C CA . ALA A 1 85 ? -3.025 -3.770 -16.359 1.00 29.05 85 ALA A CA 1
ATOM 594 C C . ALA A 1 85 ? -1.988 -2.702 -15.923 1.00 29.05 85 ALA A C 1
ATOM 596 O O . ALA A 1 85 ? -2.251 -1.975 -14.970 1.00 29.05 85 ALA A O 1
ATOM 597 N N . PRO A 1 86 ? -0.822 -2.597 -16.599 1.00 33.53 86 PRO A N 1
ATOM 598 C CA . PRO A 1 86 ? 0.267 -1.685 -16.231 1.00 33.53 86 PRO A CA 1
ATOM 599 C C . PRO A 1 86 ? 0.137 -0.326 -16.942 1.00 33.53 86 PRO A C 1
ATOM 601 O O . PRO A 1 86 ? -0.267 -0.339 -18.098 1.00 33.53 86 PRO A O 1
ATOM 604 N N . ILE A 1 87 ? 0.509 0.795 -16.298 1.00 36.38 87 ILE A N 1
ATOM 605 C CA . ILE A 1 87 ? 1.098 2.042 -16.863 1.00 36.38 87 ILE A CA 1
ATOM 606 C C . ILE A 1 87 ? 1.529 2.981 -15.689 1.00 36.38 87 ILE A C 1
ATOM 608 O O . ILE A 1 87 ? 1.267 2.696 -14.524 1.00 36.38 87 ILE A O 1
ATOM 612 N N . PHE A 1 88 ? 2.291 4.032 -16.016 1.00 31.62 88 PHE A N 1
ATOM 613 C CA . PHE A 1 88 ? 3.547 4.555 -15.459 1.00 31.62 88 PHE A CA 1
ATOM 614 C C . PHE A 1 88 ? 3.472 5.762 -14.487 1.00 31.62 88 PHE A C 1
ATOM 616 O O . PHE A 1 88 ? 3.256 6.878 -14.942 1.00 31.62 88 PHE A O 1
ATOM 623 N N . GLY A 1 89 ? 3.849 5.625 -13.208 1.00 30.69 89 GLY A N 1
ATOM 624 C CA . GLY A 1 89 ? 4.272 6.795 -12.415 1.00 30.69 89 GLY A CA 1
ATOM 625 C C . GLY A 1 89 ? 4.548 6.534 -10.940 1.00 30.69 89 GLY A C 1
ATOM 626 O O . GLY A 1 89 ? 3.761 5.927 -10.225 1.00 30.69 89 GLY A O 1
ATOM 627 N N . MET A 1 90 ? 5.690 7.031 -10.469 1.00 34.25 90 MET A N 1
ATOM 628 C CA . MET A 1 90 ? 6.006 7.046 -9.046 1.00 34.25 90 MET A CA 1
ATOM 629 C C . MET A 1 90 ? 5.028 7.993 -8.348 1.00 34.25 90 MET A C 1
ATOM 631 O O . MET A 1 90 ? 5.120 9.205 -8.536 1.00 34.25 90 MET A O 1
ATOM 635 N N . ALA A 1 91 ? 4.114 7.461 -7.534 1.00 40.22 91 ALA A N 1
ATOM 636 C CA . ALA A 1 91 ? 3.413 8.298 -6.570 1.00 40.22 91 ALA A CA 1
ATOM 637 C C . ALA A 1 91 ? 4.463 8.793 -5.572 1.00 40.22 91 ALA A C 1
ATOM 639 O O . ALA A 1 91 ? 4.990 8.029 -4.760 1.00 40.22 91 ALA A O 1
ATOM 640 N N . ASP A 1 92 ? 4.828 10.063 -5.698 1.00 42.38 92 ASP A N 1
ATOM 641 C CA . ASP A 1 92 ? 5.665 10.739 -4.724 1.00 42.38 92 ASP A CA 1
ATOM 642 C C . ASP A 1 92 ? 4.954 10.702 -3.359 1.00 42.38 92 ASP A C 1
ATOM 644 O O . ASP A 1 92 ? 3.736 10.875 -3.258 1.00 42.38 92 ASP A O 1
ATOM 648 N N . ILE A 1 93 ? 5.721 10.484 -2.290 1.00 46.03 93 ILE A N 1
ATOM 649 C CA . ILE A 1 93 ? 5.249 10.575 -0.900 1.00 46.03 93 ILE A CA 1
ATOM 650 C C . ILE A 1 93 ? 4.598 11.950 -0.640 1.00 46.03 93 ILE A C 1
ATOM 652 O O . ILE A 1 93 ? 3.767 12.071 0.258 1.00 46.03 93 ILE A O 1
ATOM 656 N N . SER A 1 94 ? 4.887 12.968 -1.460 1.00 44.53 94 SER A N 1
ATOM 657 C CA . SER A 1 94 ? 4.211 14.272 -1.435 1.00 44.53 94 SER A CA 1
ATOM 658 C C . SER A 1 94 ? 2.688 14.217 -1.654 1.00 44.53 94 SER A C 1
ATOM 660 O O . SER A 1 94 ? 1.980 15.079 -1.131 1.00 44.53 94 SER A O 1
ATOM 662 N N . LEU A 1 95 ? 2.135 13.180 -2.302 1.00 47.22 95 LEU A N 1
ATOM 663 C CA . LEU A 1 95 ? 0.676 12.970 -2.364 1.00 47.22 95 LEU A CA 1
ATOM 664 C C . LEU A 1 95 ? 0.073 12.670 -0.981 1.00 47.22 95 LEU A C 1
ATOM 666 O O . LEU A 1 95 ? -1.081 13.001 -0.729 1.00 47.22 95 LEU A O 1
ATOM 670 N N . ILE A 1 96 ? 0.851 12.117 -0.047 1.00 47.25 96 ILE A N 1
ATOM 671 C CA . ILE A 1 96 ? 0.416 11.820 1.330 1.00 47.25 96 ILE A CA 1
ATOM 672 C C . ILE A 1 96 ? 0.331 13.097 2.182 1.00 47.25 96 ILE A C 1
ATOM 674 O O . ILE A 1 96 ? -0.435 13.161 3.148 1.00 47.25 96 ILE A O 1
ATOM 678 N N . GLU A 1 97 ? 1.050 14.156 1.796 1.00 50.34 97 GLU A N 1
ATOM 679 C CA . GLU A 1 97 ? 0.900 15.486 2.396 1.00 50.34 97 GLU A CA 1
ATOM 680 C C . GLU A 1 97 ? -0.359 16.218 1.918 1.00 50.34 97 GLU A C 1
ATOM 682 O O . GLU A 1 97 ? -0.677 17.299 2.430 1.00 50.34 97 GLU A O 1
ATOM 687 N N . HIS A 1 98 ? -1.126 15.625 0.994 1.00 59.50 98 HIS A N 1
ATOM 688 C CA . HIS A 1 98 ? -2.385 16.199 0.557 1.00 59.50 98 HIS A CA 1
ATOM 689 C C . HIS A 1 98 ? -3.279 16.488 1.770 1.00 59.50 98 HIS A C 1
ATOM 691 O O . HIS A 1 98 ? -3.543 15.634 2.626 1.00 59.50 98 HIS A O 1
ATOM 697 N N . ALA A 1 99 ? -3.763 17.732 1.837 1.00 60.72 99 ALA A N 1
ATOM 698 C CA . ALA A 1 99 ? -4.390 18.330 3.015 1.00 60.72 99 ALA A CA 1
ATOM 699 C C . ALA A 1 99 ? -5.589 17.541 3.574 1.00 60.72 99 ALA A C 1
ATOM 701 O O . ALA A 1 99 ? -6.063 17.821 4.672 1.00 60.72 99 ALA A O 1
ATOM 702 N N . MET A 1 100 ? -6.128 16.583 2.817 1.00 62.94 100 MET A N 1
ATOM 703 C CA . MET A 1 100 ? -7.244 15.746 3.240 1.00 62.94 100 MET A CA 1
ATOM 704 C C . MET A 1 100 ? -6.829 14.638 4.224 1.00 62.94 100 MET A C 1
ATOM 706 O O . MET A 1 100 ? -7.497 14.476 5.243 1.00 62.94 100 MET A O 1
ATOM 710 N N . PHE A 1 101 ? -5.713 13.933 3.989 1.00 62.22 101 PHE A N 1
ATOM 711 C CA . PHE A 1 101 ? -5.255 12.847 4.874 1.00 62.22 101 PHE A CA 1
ATOM 712 C C . PHE A 1 101 ? -4.534 13.365 6.118 1.00 62.22 101 PHE A C 1
ATOM 714 O O . PHE A 1 101 ? -4.553 12.710 7.162 1.00 62.22 101 PHE A O 1
ATOM 721 N N . SER A 1 102 ? -3.988 14.583 6.058 1.00 65.19 102 SER A N 1
ATOM 722 C CA . SER A 1 102 ? -3.420 15.278 7.216 1.00 65.19 102 SER A CA 1
ATOM 723 C C . SER A 1 102 ? -4.487 15.856 8.162 1.00 65.19 102 SER A C 1
ATOM 725 O O . SER A 1 102 ? -4.196 16.059 9.349 1.00 65.19 102 SER A O 1
ATOM 727 N N . LYS A 1 103 ? -5.754 15.986 7.734 1.00 77.00 103 LYS A N 1
ATOM 728 C CA . LYS A 1 103 ? -6.868 16.400 8.605 1.00 77.00 103 LYS A CA 1
ATOM 729 C C . LYS A 1 103 ? -7.287 15.294 9.573 1.00 77.00 103 LYS A C 1
ATOM 731 O O . LYS A 1 103 ? -7.740 14.222 9.183 1.00 77.00 103 LYS A O 1
ATOM 736 N N . ARG A 1 104 ? -7.250 15.617 10.868 1.00 79.56 104 ARG A N 1
ATOM 737 C CA . ARG A 1 104 ? -7.710 14.736 11.955 1.00 79.56 104 ARG A CA 1
ATOM 738 C C . ARG A 1 104 ? -9.153 14.265 11.770 1.00 79.56 104 ARG A C 1
ATOM 740 O O . ARG A 1 104 ? -9.423 13.084 11.939 1.00 79.56 104 ARG A O 1
ATOM 747 N N . GLN A 1 105 ? -10.050 15.164 11.366 1.00 82.31 105 GLN A N 1
ATOM 748 C CA . GLN A 1 105 ? -11.471 14.855 11.181 1.00 82.31 105 GLN A CA 1
ATOM 749 C C . GLN A 1 105 ? -11.706 13.731 10.163 1.00 82.31 105 GLN A C 1
ATOM 751 O O . GLN A 1 105 ? -12.556 12.872 10.384 1.00 82.31 105 GLN A O 1
ATOM 756 N N . HIS A 1 106 ? -10.935 13.711 9.072 1.00 81.38 106 HIS A N 1
ATOM 757 C CA . HIS A 1 106 ? -11.033 12.652 8.073 1.00 81.38 106 HIS A CA 1
ATOM 758 C C . HIS A 1 106 ? -10.671 11.293 8.684 1.00 81.38 106 HIS A C 1
ATOM 760 O O . HIS A 1 106 ? -11.428 10.335 8.557 1.00 81.38 106 HIS A O 1
ATOM 766 N N . ARG A 1 107 ? -9.569 11.233 9.441 1.00 80.38 107 ARG A N 1
ATOM 767 C CA . ARG A 1 107 ? -9.110 10.008 10.113 1.00 80.38 107 ARG A CA 1
ATOM 768 C C . ARG A 1 107 ? -10.084 9.515 11.179 1.00 80.38 107 ARG A C 1
ATOM 770 O O . ARG A 1 107 ? -10.361 8.323 11.243 1.00 80.38 107 ARG A O 1
ATOM 777 N N . GLU A 1 108 ? -10.637 10.422 11.982 1.00 86.38 108 GLU A N 1
ATOM 778 C CA . GLU A 1 108 ? -11.663 10.079 12.973 1.00 86.38 108 GLU A CA 1
ATOM 779 C C . GLU A 1 108 ? -12.924 9.528 12.298 1.00 86.38 108 GLU A C 1
ATOM 781 O O . GLU A 1 108 ? -13.446 8.499 12.726 1.00 86.38 108 GLU A O 1
ATOM 786 N N . SER A 1 109 ? -13.375 10.146 11.200 1.00 85.62 109 SER A N 1
ATOM 787 C CA . SER A 1 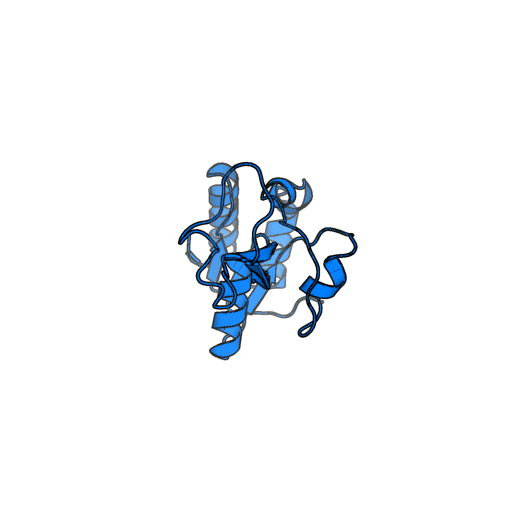109 ? -14.499 9.633 10.407 1.00 85.62 109 SER A CA 1
ATOM 788 C C . SER A 1 109 ? -14.212 8.240 9.843 1.00 85.62 109 SER A C 1
ATOM 790 O O . SER A 1 109 ? -15.100 7.392 9.816 1.00 85.62 109 SER A O 1
ATOM 792 N N . LEU A 1 110 ? -12.980 7.987 9.402 1.00 83.62 110 LEU A N 1
ATOM 793 C CA . LEU A 1 110 ? -12.582 6.703 8.831 1.00 83.62 110 LEU A CA 1
ATOM 794 C C . LEU A 1 110 ? -12.558 5.597 9.890 1.00 83.62 110 LEU A C 1
ATOM 796 O O . LEU A 1 110 ? -13.197 4.564 9.710 1.00 83.62 110 LEU A O 1
ATOM 800 N N . ILE A 1 111 ? -11.897 5.843 11.025 1.00 86.38 111 ILE A N 1
ATOM 801 C CA . ILE A 1 111 ? -11.802 4.887 12.137 1.00 86.38 111 ILE A CA 1
ATOM 802 C C . ILE A 1 111 ? -13.188 4.589 12.716 1.00 86.38 111 ILE A C 1
ATOM 804 O O . ILE A 1 111 ? -13.495 3.436 12.991 1.00 86.38 111 ILE A O 1
ATOM 808 N N . THR A 1 112 ? -14.053 5.595 12.858 1.00 88.56 112 THR A N 1
ATOM 809 C CA . THR A 1 112 ? -15.419 5.383 13.368 1.00 88.56 112 THR A CA 1
ATOM 810 C C . THR A 1 112 ? -16.307 4.614 12.398 1.00 88.56 112 THR A C 1
ATOM 812 O O . THR A 1 112 ? -17.096 3.782 12.837 1.00 88.56 112 THR A O 1
ATOM 815 N N . THR A 1 113 ? -16.175 4.855 11.091 1.00 85.56 113 THR A N 1
ATOM 816 C CA . THR A 1 113 ? -16.986 4.161 10.078 1.00 85.56 113 THR A CA 1
ATOM 817 C C . THR A 1 113 ? -16.535 2.712 9.891 1.00 85.56 113 THR A C 1
ATOM 819 O O . THR A 1 113 ? -17.369 1.817 9.787 1.00 85.56 113 THR A O 1
ATOM 822 N N . VAL A 1 114 ? -15.221 2.476 9.849 1.00 87.88 114 VAL A N 1
ATOM 823 C CA . VAL A 1 114 ? -14.636 1.141 9.642 1.00 87.88 114 VAL A CA 1
ATOM 824 C C . VAL A 1 114 ? -14.652 0.311 10.932 1.00 87.88 114 VAL A C 1
ATOM 826 O O . VAL A 1 114 ? -14.767 -0.909 10.864 1.00 87.88 114 VAL A O 1
ATOM 829 N N . ALA A 1 115 ? -14.577 0.968 12.095 1.00 90.94 115 ALA A N 1
ATOM 830 C CA . ALA A 1 115 ? -14.491 0.356 13.422 1.00 90.94 115 ALA A CA 1
ATOM 831 C C . ALA A 1 115 ? -13.413 -0.752 13.528 1.00 90.94 115 ALA A C 1
ATOM 833 O O . ALA A 1 115 ? -13.730 -1.876 13.927 1.00 90.94 115 ALA A O 1
ATOM 834 N N . PRO A 1 116 ? -12.144 -0.469 13.161 1.00 92.06 116 PRO A N 1
ATOM 835 C CA . PRO A 1 116 ? -11.110 -1.491 13.098 1.00 92.06 116 PRO A CA 1
ATOM 836 C C . PRO A 1 116 ? -10.613 -1.921 14.478 1.00 92.06 116 PRO A C 1
ATOM 838 O O . PRO A 1 116 ? -10.563 -1.128 15.416 1.00 92.06 116 PRO A O 1
ATOM 841 N N . LYS A 1 117 ? -10.142 -3.169 14.574 1.00 93.69 117 LYS A N 1
ATOM 842 C CA . LYS A 1 117 ? -9.367 -3.657 15.727 1.00 93.69 117 LYS A CA 1
ATOM 843 C C . LYS A 1 117 ? -7.911 -3.200 15.644 1.00 93.69 117 LYS A C 1
ATOM 845 O O . LYS A 1 117 ? -7.303 -2.913 16.674 1.00 93.69 117 LYS A O 1
ATOM 850 N N . TRP A 1 118 ? -7.375 -3.124 14.424 1.00 92.44 118 TRP A N 1
ATOM 851 C CA . TRP A 1 118 ? -5.985 -2.772 14.138 1.00 92.44 118 TRP A CA 1
ATOM 852 C C . TRP A 1 118 ? -5.894 -1.636 13.121 1.00 92.44 118 TRP A C 1
ATOM 854 O O . TRP A 1 118 ? -6.512 -1.697 12.059 1.00 92.44 118 TRP A O 1
ATOM 864 N N . VAL A 1 119 ? -5.084 -0.625 13.426 1.00 90.06 119 VAL A N 1
ATOM 865 C CA . VAL A 1 119 ? -4.707 0.455 12.512 1.00 90.06 119 VAL A CA 1
ATOM 866 C C . VAL A 1 119 ? -3.228 0.312 12.162 1.00 90.06 119 VAL A C 1
ATOM 868 O O . VAL A 1 119 ? -2.380 0.264 13.049 1.00 90.06 119 VAL A O 1
ATOM 871 N N . LEU A 1 120 ? -2.923 0.244 10.871 1.00 86.31 120 LEU A N 1
ATOM 872 C CA . LEU A 1 120 ? -1.566 0.168 10.334 1.00 86.31 120 LEU A CA 1
ATOM 873 C C . LEU A 1 120 ? -1.233 1.477 9.629 1.00 86.31 120 LEU A C 1
ATOM 875 O O . LEU A 1 120 ? -1.901 1.850 8.660 1.00 86.31 120 LEU A O 1
ATOM 879 N N . ASP A 1 121 ? -0.191 2.142 10.106 1.00 77.75 121 ASP A N 1
ATOM 880 C CA . ASP A 1 121 ? 0.334 3.374 9.529 1.00 77.75 121 ASP A CA 1
ATOM 881 C C . ASP A 1 121 ? 1.790 3.153 9.132 1.00 77.75 121 ASP A C 1
ATOM 883 O O . ASP A 1 121 ? 2.602 2.762 9.963 1.00 77.75 121 ASP A O 1
ATOM 887 N N . THR A 1 122 ? 2.111 3.398 7.862 1.00 69.06 122 THR A N 1
ATOM 888 C CA . THR A 1 122 ? 3.451 3.140 7.329 1.00 69.06 122 THR A CA 1
ATOM 889 C C . THR A 1 122 ? 4.142 4.372 6.748 1.00 69.06 122 THR A C 1
ATOM 891 O O . THR A 1 122 ? 5.289 4.245 6.320 1.00 69.06 122 THR A O 1
ATOM 894 N N . CYS A 1 123 ? 3.489 5.538 6.640 1.00 62.25 123 CYS A N 1
ATOM 895 C CA . CYS A 1 123 ? 4.054 6.667 5.875 1.00 62.25 123 CYS A CA 1
ATOM 896 C C . CYS A 1 123 ? 3.660 8.053 6.389 1.00 62.25 123 CYS A C 1
ATOM 898 O O . CYS A 1 123 ? 3.265 8.923 5.612 1.00 62.25 123 CYS A O 1
ATOM 900 N N . PHE A 1 124 ? 3.835 8.311 7.681 1.00 67.69 124 PHE A N 1
ATOM 901 C CA . PHE A 1 124 ? 3.575 9.642 8.210 1.00 67.69 124 PHE A CA 1
ATOM 902 C C . PHE A 1 124 ? 4.727 10.213 9.031 1.00 67.69 124 PHE A C 1
ATOM 904 O O . PHE A 1 124 ? 5.501 9.511 9.679 1.00 67.69 124 PHE A O 1
ATOM 911 N N . THR A 1 125 ? 4.818 11.545 9.021 1.00 73.31 125 THR A N 1
ATOM 912 C CA . THR A 1 125 ? 5.673 12.280 9.956 1.00 73.31 125 THR A CA 1
ATOM 913 C C . THR A 1 125 ? 5.304 11.909 11.399 1.00 73.31 125 THR A C 1
ATOM 915 O O . THR A 1 125 ? 4.132 11.622 11.674 1.00 73.31 125 THR A O 1
ATOM 918 N N . PRO A 1 126 ? 6.240 11.995 12.366 1.00 78.88 126 PRO A N 1
ATOM 919 C CA . PRO A 1 126 ? 5.967 11.640 13.763 1.00 78.88 126 PRO A CA 1
ATOM 920 C C . PRO A 1 126 ? 4.719 12.321 14.346 1.00 78.88 126 PRO A C 1
ATOM 922 O O . PRO A 1 126 ? 3.996 11.741 15.157 1.00 78.88 126 PRO A O 1
ATOM 925 N N . LYS A 1 127 ? 4.425 13.546 13.892 1.00 78.94 127 LYS A N 1
ATOM 926 C CA . LYS A 1 127 ? 3.242 14.315 14.292 1.00 78.94 127 LYS A CA 1
ATOM 927 C C . LYS A 1 127 ? 1.930 13.679 13.822 1.00 78.94 127 LYS A C 1
ATOM 929 O O . LYS A 1 127 ? 0.967 13.636 14.588 1.00 78.94 127 LYS A O 1
ATOM 934 N N . VAL A 1 128 ? 1.865 13.211 12.576 1.00 76.75 128 VAL A N 1
ATOM 935 C CA . VAL A 1 128 ? 0.64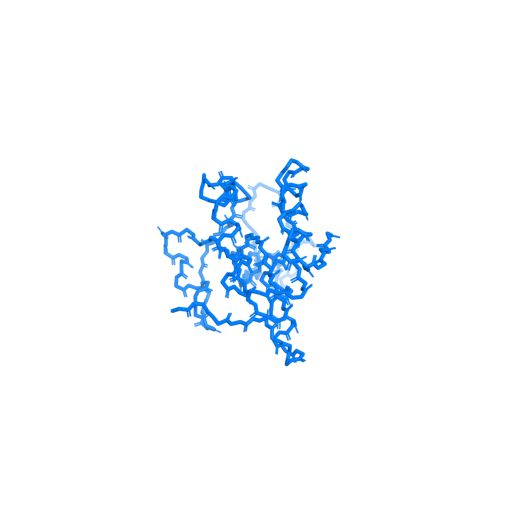5 12.596 12.036 1.00 76.75 128 VAL A CA 1
ATOM 936 C C . VAL A 1 128 ? 0.467 11.183 12.592 1.00 76.75 128 VAL A C 1
ATOM 938 O O . VAL A 1 128 ? -0.637 10.878 13.044 1.00 76.75 128 VAL A O 1
ATOM 941 N N . ALA A 1 129 ? 1.545 10.400 12.708 1.00 80.19 129 ALA A N 1
ATOM 942 C CA . ALA A 1 129 ? 1.521 9.090 13.364 1.00 80.19 129 ALA A CA 1
ATOM 943 C C . ALA A 1 129 ? 1.017 9.181 14.818 1.00 80.19 129 ALA A C 1
ATOM 945 O O . ALA A 1 129 ? 0.125 8.439 15.227 1.00 80.19 129 ALA A O 1
ATOM 946 N N . SER A 1 130 ? 1.495 10.171 15.585 1.00 83.56 130 SER A N 1
ATOM 947 C CA . SER A 1 130 ? 1.011 10.420 16.955 1.00 83.56 130 SER A CA 1
ATOM 948 C C . SER A 1 130 ? -0.485 10.748 16.987 1.00 83.56 130 SER A C 1
ATOM 950 O O . SER A 1 130 ? -1.228 10.229 17.819 1.00 83.56 130 SER A O 1
ATOM 952 N N . SER A 1 131 ? -0.961 11.566 16.042 1.00 83.25 131 SER A N 1
ATOM 953 C CA . SER A 1 131 ? -2.387 11.884 15.935 1.00 83.25 131 SER A CA 1
ATOM 954 C C . SER A 1 131 ? -3.238 10.667 15.558 1.00 83.25 131 SER A C 1
ATOM 956 O O . SER A 1 131 ? -4.375 10.578 16.026 1.00 83.25 131 SER A O 1
ATOM 958 N N . ILE A 1 132 ? -2.737 9.763 14.712 1.00 82.44 132 ILE A N 1
ATOM 959 C CA . ILE A 1 132 ? -3.420 8.510 14.360 1.00 82.44 132 ILE A CA 1
ATOM 960 C C . ILE A 1 132 ? -3.502 7.606 15.584 1.00 82.44 132 ILE A C 1
ATOM 962 O O . ILE A 1 132 ? -4.587 7.117 15.892 1.00 82.44 132 ILE A O 1
ATOM 966 N N . LEU A 1 133 ? -2.404 7.471 16.331 1.00 87.69 133 LEU A N 1
ATOM 967 C CA . LEU A 1 133 ? -2.347 6.678 17.556 1.00 87.69 133 LEU A CA 1
ATOM 968 C C . LEU A 1 133 ? -3.373 7.142 18.591 1.00 87.69 133 LEU A C 1
ATOM 970 O O . LEU A 1 133 ? -4.074 6.322 19.182 1.00 87.69 133 LEU A O 1
ATOM 974 N N . GLU A 1 134 ? -3.488 8.453 18.803 1.00 89.12 134 GLU A N 1
ATOM 975 C CA . GLU A 1 134 ? -4.509 9.026 19.686 1.00 89.12 134 GLU A CA 1
ATOM 976 C C . GLU A 1 134 ? -5.930 8.688 19.226 1.00 89.12 134 GLU A C 1
ATOM 978 O O . GLU A 1 134 ? -6.777 8.335 20.048 1.00 89.12 134 GLU A O 1
ATOM 983 N N . CYS A 1 135 ? -6.199 8.786 17.920 1.00 87.44 135 CYS A N 1
ATOM 984 C CA . CYS A 1 135 ? -7.512 8.457 17.368 1.00 87.44 135 CYS A CA 1
ATOM 985 C C . CYS A 1 135 ? -7.811 6.961 17.519 1.00 87.44 135 CYS A C 1
ATOM 987 O O . CYS A 1 135 ? -8.881 6.609 18.004 1.00 87.44 135 CYS A O 1
ATOM 989 N N . ALA A 1 136 ? -6.863 6.087 17.179 1.00 89.31 136 ALA A N 1
ATOM 990 C CA . ALA A 1 136 ? -7.002 4.642 17.330 1.00 89.31 136 ALA A CA 1
ATOM 991 C C . ALA A 1 136 ? -7.325 4.268 18.785 1.00 89.31 136 ALA A C 1
ATOM 993 O O . ALA A 1 136 ? -8.340 3.622 19.043 1.00 89.31 136 ALA A O 1
ATOM 994 N N . LYS A 1 137 ? -6.549 4.790 19.749 1.00 90.62 137 LYS A N 1
ATOM 995 C CA . LYS A 1 137 ? -6.780 4.570 21.186 1.00 90.62 137 LYS A CA 1
ATOM 996 C C . LYS A 1 137 ? -8.154 5.052 21.643 1.00 90.62 137 LYS A C 1
ATOM 998 O O . LYS A 1 137 ? -8.832 4.336 22.374 1.00 90.62 137 LYS A O 1
ATOM 1003 N N . LYS A 1 138 ? -8.582 6.242 21.204 1.00 91.50 138 LYS A N 1
ATOM 1004 C CA . LYS A 1 138 ? -9.902 6.807 21.537 1.00 91.50 138 LYS A CA 1
ATOM 1005 C C . LYS A 1 138 ? -11.050 5.878 21.129 1.00 91.50 138 LYS A C 1
ATOM 1007 O O . LYS A 1 138 ? -12.063 5.846 21.819 1.00 91.50 138 LYS A O 1
ATOM 1012 N N . TYR A 1 139 ? -10.890 5.134 20.037 1.00 89.94 139 TYR A N 1
ATOM 1013 C CA . TYR A 1 139 ? -11.907 4.224 19.506 1.00 89.94 139 TYR A CA 1
ATOM 1014 C C . TYR A 1 139 ? -11.609 2.740 19.779 1.00 89.94 139 TYR A C 1
ATOM 1016 O O . TYR A 1 139 ? -12.240 1.875 19.182 1.00 89.94 139 TYR A O 1
ATOM 1024 N N . GLY A 1 140 ? -10.686 2.433 20.698 1.00 91.50 140 GLY A N 1
ATOM 1025 C CA . GLY A 1 140 ? -10.404 1.062 21.137 1.00 91.50 140 GLY A CA 1
ATOM 1026 C C . GLY A 1 140 ? -9.607 0.207 20.146 1.00 91.50 140 GLY A C 1
ATOM 1027 O O . GLY A 1 140 ? -9.520 -1.004 20.335 1.00 91.50 140 GLY A O 1
ATOM 1028 N N . ALA A 1 141 ? -9.015 0.814 19.117 1.00 92.19 141 ALA A N 1
ATOM 1029 C CA . ALA A 1 141 ? -8.158 0.130 18.158 1.00 92.19 141 ALA A CA 1
ATOM 1030 C C . ALA A 1 141 ? -6.695 0.116 18.629 1.00 92.19 141 ALA A C 1
ATOM 1032 O O . ALA A 1 141 ? -6.195 1.078 19.221 1.00 92.19 141 ALA A O 1
ATOM 1033 N N . GLN A 1 142 ? -5.989 -0.968 18.322 1.00 91.44 142 GLN A N 1
ATOM 1034 C CA . GLN A 1 142 ? -4.539 -1.060 18.472 1.00 91.44 142 GLN A CA 1
ATOM 1035 C C . GLN A 1 142 ? -3.852 -0.500 17.225 1.00 91.44 142 GLN A C 1
ATOM 1037 O O . GLN A 1 142 ? -4.406 -0.567 16.131 1.00 91.44 142 GLN A O 1
ATOM 1042 N N . MET A 1 143 ? -2.650 0.051 17.380 1.00 87.50 143 MET A N 1
ATOM 1043 C CA . MET A 1 143 ? -1.883 0.601 16.263 1.00 87.50 143 MET A CA 1
ATOM 1044 C C . MET A 1 143 ? -0.550 -0.122 16.117 1.00 87.50 143 MET A C 1
ATOM 1046 O O . MET A 1 143 ? 0.121 -0.386 17.115 1.00 87.50 143 MET A O 1
ATOM 1050 N N . PHE A 1 144 ? -0.178 -0.399 14.873 1.00 84.19 144 PHE A N 1
ATOM 1051 C CA . PHE A 1 144 ? 1.112 -0.956 14.491 1.00 84.19 144 PHE A CA 1
ATOM 1052 C C . PHE A 1 144 ? 1.799 0.025 13.529 1.00 84.19 144 PHE A C 1
ATOM 1054 O O . PHE A 1 144 ? 1.149 0.542 12.616 1.00 84.19 144 PHE A O 1
ATOM 1061 N N . ILE A 1 145 ? 3.074 0.314 13.801 1.00 73.00 145 ILE A N 1
ATOM 1062 C CA . ILE A 1 145 ? 3.948 1.226 13.044 1.00 73.00 145 ILE A CA 1
ATOM 1063 C C . ILE A 1 145 ? 5.080 0.391 12.458 1.00 73.00 145 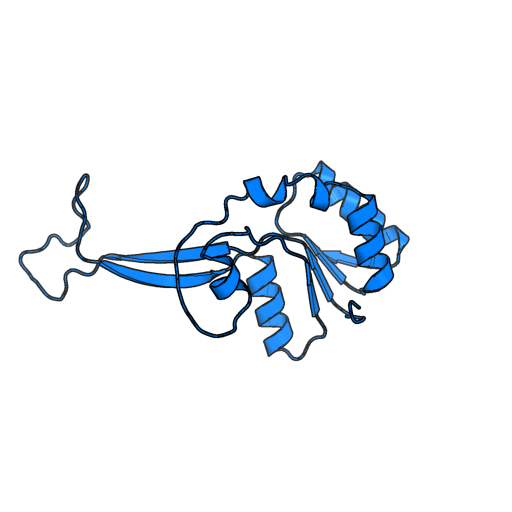ILE A C 1
ATOM 1065 O O . ILE A 1 145 ? 5.656 -0.393 13.248 1.00 73.00 145 ILE A O 1
#

pLDDT: mean 76.16, std 15.43, range [29.05, 93.69]

Secondary structure (DSSP, 8-state):
-PPP-SEEEES--EEEEEEEE--TT-TTS-SSPPTTS---EEEEEEEE-HHHHHHHHHHHTT--EEEE----SSTTHHHHHSSS--------GGGGGSTTTS-HHHHHHHHHHH--SEEEE-S--HHHHHHHHHHHHHTT-EEE-

Radius of gyration: 18.94 Å; chains: 1; bounding box: 50×33×48 Å